Protein AF-A0A6I1H3A2-F1 (afdb_monomer_lite)

Sequence (65 aa):
MQTESMKALNEALALALHHSDGNAEAFAFHLTAPLAAWMGQGMLDEDIAISAIHLLHQLHPSVKI

Secondary structure (DSSP, 8-state):
---HHHHHHHHHHHHHHHHHTT-HHHHHHHHHHHHHHHHHTTSS-HHHHHHHHHHHHHT-TT---

Foldseek 3Di:
DDDVLVVLVVVQLVVLCVQCVPPLLSSLVSVLVVLVVCCVVVNDPPVVSVVSNVVSVVSCPDPPD

pLDDT: mean 84.51, std 13.7, range [36.28, 94.81]

Structure (mmCIF, N/CA/C/O backbone):
data_AF-A0A6I1H3A2-F1
#
_entry.id   AF-A0A6I1H3A2-F1
#
loop_
_atom_site.group_PDB
_atom_site.id
_atom_site.type_symbol
_atom_site.label_atom_id
_atom_site.label_alt_id
_atom_site.label_comp_id
_atom_site.label_asym_id
_atom_site.label_entity_id
_atom_site.label_seq_id
_atom_site.pdbx_PDB_ins_code
_atom_site.Cartn_x
_atom_site.Cartn_y
_atom_site.Cartn_z
_atom_site.occupancy
_atom_site.B_iso_or_equiv
_atom_site.auth_seq_id
_atom_site.auth_comp_id
_atom_site.auth_asym_id
_atom_site.auth_atom_id
_atom_site.pdbx_PDB_model_num
ATOM 1 N N . MET A 1 1 ? 8.514 15.678 17.354 1.00 47.34 1 MET A N 1
ATOM 2 C CA . MET A 1 1 ? 8.148 14.289 17.703 1.00 47.34 1 MET A CA 1
ATOM 3 C C . MET A 1 1 ? 7.328 13.732 16.560 1.00 47.34 1 MET A C 1
ATOM 5 O O . MET A 1 1 ? 6.314 14.336 16.239 1.00 47.34 1 MET A O 1
ATOM 9 N N . GLN A 1 2 ? 7.774 12.653 15.914 1.00 56.25 2 GLN A N 1
ATOM 10 C CA . GLN A 1 2 ? 6.859 11.890 15.065 1.00 56.25 2 GLN A CA 1
ATOM 11 C C . GLN A 1 2 ? 5.872 11.157 15.982 1.00 56.25 2 GLN A C 1
ATOM 13 O O . GLN A 1 2 ? 6.272 10.671 17.039 1.00 56.25 2 GLN A O 1
ATOM 18 N N . THR A 1 3 ? 4.592 11.131 15.621 1.00 78.38 3 THR A N 1
ATOM 19 C CA . THR A 1 3 ? 3.590 10.299 16.294 1.00 78.38 3 THR A CA 1
ATOM 20 C C . THR A 1 3 ? 3.913 8.827 16.024 1.00 78.38 3 THR A C 1
ATOM 22 O O . THR A 1 3 ? 4.476 8.505 14.976 1.00 78.38 3 THR A O 1
ATOM 25 N N . GLU A 1 4 ? 3.590 7.918 16.948 1.00 78.25 4 GLU A N 1
ATOM 26 C CA . GLU A 1 4 ? 3.885 6.480 16.786 1.00 78.25 4 GLU A CA 1
ATOM 27 C C . GLU A 1 4 ? 3.299 5.907 15.484 1.00 78.25 4 GLU A C 1
ATOM 29 O O . GLU A 1 4 ? 3.933 5.091 14.818 1.00 78.25 4 GLU A O 1
ATOM 34 N N . SER A 1 5 ? 2.156 6.441 15.045 1.00 79.06 5 SER A N 1
ATOM 35 C CA . SER A 1 5 ? 1.506 6.121 13.770 1.00 79.06 5 SER A CA 1
ATOM 36 C C . SER A 1 5 ? 2.379 6.459 12.553 1.00 79.06 5 SER A C 1
ATOM 38 O O . SER A 1 5 ? 2.464 5.668 11.617 1.00 79.06 5 SER A O 1
ATOM 40 N N . MET A 1 6 ? 3.074 7.605 12.562 1.00 81.44 6 MET A N 1
ATOM 41 C CA . MET A 1 6 ? 3.995 7.975 11.477 1.00 81.44 6 MET A CA 1
ATOM 42 C C . MET A 1 6 ? 5.235 7.082 11.448 1.00 81.44 6 MET A C 1
ATOM 44 O O . MET A 1 6 ? 5.750 6.790 10.371 1.00 81.44 6 MET A O 1
ATOM 48 N N . LYS A 1 7 ? 5.714 6.626 12.610 1.00 87.69 7 LYS A N 1
ATOM 49 C CA . LYS A 1 7 ? 6.847 5.698 12.673 1.00 87.69 7 LYS A CA 1
ATOM 50 C C . LYS A 1 7 ? 6.479 4.341 12.065 1.00 87.69 7 LYS A C 1
ATOM 52 O O . LYS A 1 7 ? 7.211 3.858 11.208 1.00 87.69 7 LYS A O 1
ATOM 57 N N . ALA A 1 8 ? 5.325 3.786 12.437 1.00 83.75 8 ALA A N 1
ATOM 58 C CA . ALA A 1 8 ? 4.830 2.524 11.886 1.00 83.75 8 ALA A CA 1
ATOM 59 C C . ALA A 1 8 ? 4.599 2.596 10.363 1.00 83.75 8 ALA A C 1
ATOM 61 O O . ALA A 1 8 ? 4.950 1.667 9.636 1.00 83.75 8 ALA A O 1
ATOM 62 N N . LEU A 1 9 ? 4.074 3.724 9.866 1.00 84.62 9 LEU A N 1
ATOM 63 C CA . LEU A 1 9 ? 3.944 3.988 8.429 1.00 84.62 9 LEU A CA 1
ATOM 64 C C . LEU A 1 9 ? 5.305 3.956 7.722 1.00 84.62 9 LEU A C 1
ATOM 66 O O . LEU A 1 9 ? 5.464 3.268 6.715 1.00 84.62 9 LEU A O 1
ATOM 70 N N . ASN A 1 10 ? 6.293 4.672 8.261 1.00 89.31 10 ASN A N 1
ATOM 71 C CA . ASN A 1 10 ? 7.633 4.724 7.679 1.00 89.31 10 ASN A CA 1
ATOM 72 C C . ASN A 1 10 ? 8.316 3.347 7.668 1.00 89.31 10 ASN A C 1
ATOM 74 O O . ASN A 1 10 ? 8.969 3.004 6.686 1.00 89.31 10 ASN A O 1
ATOM 78 N N . GLU A 1 11 ? 8.149 2.545 8.722 1.00 90.94 11 GLU A N 1
ATOM 79 C CA . GLU A 1 11 ? 8.696 1.183 8.800 1.00 90.94 11 GLU A CA 1
ATOM 80 C C . GLU A 1 11 ? 8.063 0.250 7.760 1.00 90.94 11 GLU A C 1
ATOM 82 O O . GLU A 1 11 ? 8.780 -0.463 7.056 1.00 90.94 11 GLU A O 1
ATOM 87 N N . ALA A 1 12 ? 6.738 0.301 7.598 1.00 89.12 12 ALA A N 1
ATOM 88 C CA . ALA A 1 12 ? 6.041 -0.484 6.583 1.00 89.12 12 ALA A CA 1
ATOM 89 C C . ALA A 1 12 ? 6.464 -0.096 5.156 1.00 89.12 12 ALA A C 1
ATOM 91 O O . ALA A 1 12 ? 6.711 -0.972 4.326 1.00 89.12 12 ALA A O 1
ATOM 92 N N . LEU A 1 13 ? 6.606 1.206 4.880 1.00 90.44 13 LEU A N 1
ATOM 93 C CA . LEU A 1 13 ? 7.095 1.700 3.590 1.00 90.44 13 LEU A CA 1
ATOM 94 C C . LEU A 1 13 ? 8.538 1.266 3.320 1.00 90.44 13 LEU A C 1
ATOM 96 O O . LEU A 1 13 ? 8.844 0.830 2.211 1.00 90.44 13 LEU A O 1
ATOM 100 N N . ALA A 1 14 ? 9.417 1.349 4.320 1.00 93.50 14 ALA A N 1
ATOM 101 C CA . ALA A 1 14 ? 10.804 0.916 4.191 1.00 93.50 14 ALA A CA 1
ATOM 102 C C . ALA A 1 14 ? 10.904 -0.587 3.889 1.00 93.50 14 ALA A C 1
ATOM 104 O O . ALA A 1 14 ? 11.685 -0.985 3.026 1.00 93.50 14 ALA A O 1
ATOM 105 N N . LEU A 1 15 ? 10.083 -1.411 4.549 1.00 92.12 15 LEU A N 1
ATOM 106 C CA . LEU A 1 15 ? 10.032 -2.850 4.302 1.00 92.12 15 LEU A CA 1
ATOM 107 C C . LEU A 1 15 ? 9.521 -3.165 2.892 1.00 92.12 15 LEU A C 1
ATOM 109 O O . LEU A 1 15 ? 10.124 -3.976 2.192 1.00 92.12 15 LEU A O 1
ATOM 113 N N . ALA A 1 16 ? 8.445 -2.498 2.461 1.00 91.62 16 ALA A N 1
ATOM 114 C CA . ALA A 1 16 ? 7.922 -2.648 1.109 1.00 91.62 16 ALA A CA 1
ATOM 115 C C . ALA A 1 16 ? 8.989 -2.272 0.074 1.00 91.62 16 ALA A C 1
ATOM 117 O O . ALA A 1 16 ? 9.282 -3.077 -0.803 1.00 91.62 16 ALA A O 1
ATOM 118 N N . LEU A 1 17 ? 9.647 -1.116 0.215 1.00 93.50 17 LEU A N 1
ATOM 119 C CA . LEU A 1 17 ? 10.735 -0.689 -0.674 1.00 93.50 17 LEU A CA 1
ATOM 120 C C . LEU A 1 17 ? 11.889 -1.697 -0.715 1.00 93.50 17 LEU A C 1
ATOM 122 O O . LEU A 1 17 ? 12.372 -2.019 -1.798 1.00 93.50 17 LEU A O 1
ATOM 126 N N . HIS A 1 18 ? 12.308 -2.209 0.444 1.00 94.81 18 HIS A N 1
ATOM 127 C CA . HIS A 1 18 ? 13.395 -3.178 0.538 1.00 94.81 18 HIS A CA 1
ATOM 128 C C . HIS A 1 18 ? 13.071 -4.482 -0.199 1.00 94.81 18 HIS A C 1
ATOM 130 O O . HIS A 1 18 ? 13.880 -4.945 -0.996 1.00 94.81 18 HIS A O 1
ATOM 136 N N . HIS A 1 19 ? 11.882 -5.048 0.019 1.00 90.75 19 HIS A N 1
ATOM 137 C CA . HIS A 1 19 ? 11.470 -6.295 -0.634 1.00 90.75 19 HIS A CA 1
ATOM 138 C C . HIS A 1 19 ? 11.178 -6.141 -2.126 1.00 90.75 19 HIS A C 1
ATOM 140 O O . HIS A 1 19 ? 11.185 -7.123 -2.861 1.00 90.75 19 HIS A O 1
ATOM 146 N N . SER A 1 20 ? 10.932 -4.914 -2.574 1.00 91.69 20 SER A N 1
ATOM 147 C CA . SER A 1 20 ? 10.602 -4.643 -3.969 1.00 91.69 20 SER A CA 1
ATOM 148 C C . SER A 1 20 ? 11.810 -4.612 -4.888 1.00 91.69 20 SER A C 1
ATOM 150 O O . SER A 1 20 ? 11.627 -4.718 -6.093 1.00 91.69 20 SER A O 1
ATOM 152 N N . ASP A 1 21 ? 13.018 -4.411 -4.355 1.00 90.81 21 ASP A N 1
ATOM 153 C CA . ASP A 1 21 ? 14.262 -4.318 -5.136 1.00 90.81 21 ASP A CA 1
ATOM 154 C C . ASP A 1 21 ? 14.141 -3.395 -6.373 1.00 90.81 21 ASP A C 1
ATOM 156 O O . ASP A 1 21 ? 14.534 -3.717 -7.492 1.00 90.81 21 ASP A O 1
ATOM 160 N N . GLY A 1 22 ? 13.487 -2.239 -6.192 1.00 89.12 22 GLY A N 1
ATOM 161 C CA . GLY A 1 22 ? 13.240 -1.258 -7.259 1.00 89.12 22 GLY A CA 1
ATOM 162 C C . GLY A 1 22 ? 12.118 -1.605 -8.251 1.00 89.12 22 GLY A C 1
ATOM 163 O O . GLY A 1 22 ? 11.826 -0.799 -9.135 1.00 89.12 22 GLY A O 1
ATOM 164 N N . ASN A 1 23 ? 11.449 -2.751 -8.111 1.00 90.69 23 ASN A N 1
ATOM 165 C CA . ASN A 1 23 ? 10.305 -3.142 -8.931 1.00 90.69 23 ASN A CA 1
ATOM 166 C C . ASN A 1 23 ? 8.999 -2.511 -8.407 1.00 90.69 23 ASN A C 1
ATOM 168 O O . ASN A 1 23 ? 8.571 -2.759 -7.281 1.00 90.69 23 ASN A O 1
ATOM 172 N N . ALA A 1 24 ? 8.338 -1.712 -9.248 1.00 87.88 24 ALA A N 1
ATOM 173 C CA . ALA A 1 24 ? 7.115 -1.000 -8.874 1.00 87.88 24 ALA A CA 1
ATOM 174 C C . ALA A 1 24 ? 5.910 -1.926 -8.614 1.00 87.88 24 ALA A C 1
ATOM 176 O O . ALA A 1 24 ? 5.093 -1.630 -7.745 1.00 87.88 24 ALA A O 1
ATOM 177 N N . GLU A 1 25 ? 5.801 -3.049 -9.328 1.00 88.19 25 GLU A N 1
ATOM 178 C CA . GLU A 1 25 ? 4.727 -4.031 -9.127 1.00 88.19 25 GLU A CA 1
ATOM 179 C C . GLU A 1 25 ? 4.924 -4.784 -7.809 1.00 88.19 25 GLU A C 1
ATOM 181 O O . GLU A 1 25 ? 3.992 -4.910 -7.021 1.00 88.19 25 GLU A O 1
ATOM 186 N N . ALA A 1 26 ? 6.156 -5.204 -7.510 1.00 88.94 26 ALA A N 1
ATOM 187 C CA . ALA A 1 26 ? 6.496 -5.802 -6.221 1.00 88.94 26 ALA A CA 1
ATOM 188 C C . ALA A 1 26 ? 6.250 -4.820 -5.064 1.00 88.94 26 ALA A C 1
ATOM 190 O O . ALA A 1 26 ? 5.760 -5.215 -4.007 1.00 88.94 26 ALA A O 1
ATOM 191 N N . PHE A 1 27 ? 6.499 -3.526 -5.275 1.00 90.56 27 PHE A N 1
ATOM 192 C CA . PHE A 1 27 ? 6.172 -2.497 -4.288 1.00 90.56 27 PHE A CA 1
ATOM 193 C C . PHE A 1 27 ? 4.678 -2.382 -4.044 1.00 90.56 27 PHE A C 1
ATOM 195 O O . PHE A 1 27 ? 4.245 -2.404 -2.889 1.00 90.56 27 PHE A O 1
ATOM 202 N N . ALA A 1 28 ? 3.888 -2.325 -5.116 1.00 89.44 28 ALA A N 1
ATOM 203 C CA . ALA A 1 28 ? 2.439 -2.333 -5.013 1.00 89.44 28 ALA A CA 1
ATOM 204 C C . ALA A 1 28 ? 1.946 -3.581 -4.265 1.00 89.44 28 ALA A C 1
ATOM 206 O O . ALA A 1 28 ? 1.145 -3.448 -3.340 1.00 89.44 28 ALA A O 1
ATOM 207 N N . PHE A 1 29 ? 2.496 -4.760 -4.578 1.00 89.31 29 PHE A N 1
ATOM 208 C CA . PHE A 1 29 ? 2.205 -6.013 -3.883 1.00 89.31 29 PHE A CA 1
ATOM 209 C C . PHE A 1 29 ? 2.478 -5.917 -2.383 1.00 89.31 29 PHE A C 1
ATOM 211 O O . PHE A 1 29 ? 1.592 -6.156 -1.564 1.00 89.31 29 PHE A O 1
ATOM 218 N N . HIS A 1 30 ? 3.703 -5.549 -2.003 1.00 91.75 30 HIS A N 1
ATOM 219 C CA . HIS A 1 30 ? 4.137 -5.531 -0.611 1.00 91.75 30 HIS A CA 1
ATOM 220 C C . HIS A 1 30 ? 3.419 -4.473 0.225 1.00 91.75 30 HIS A C 1
ATOM 222 O O . HIS A 1 30 ? 3.329 -4.633 1.441 1.00 91.75 30 HIS A O 1
ATOM 228 N N . LEU A 1 31 ? 2.872 -3.433 -0.406 1.00 91.00 31 LEU A N 1
ATOM 229 C CA . LEU A 1 31 ? 2.096 -2.398 0.266 1.00 91.00 31 LEU A CA 1
ATOM 230 C C . LEU A 1 31 ? 0.655 -2.835 0.598 1.00 91.00 31 LEU A C 1
ATOM 232 O O . LEU A 1 31 ? 0.052 -2.275 1.513 1.00 91.00 31 LEU A O 1
ATOM 236 N N . THR A 1 32 ? 0.110 -3.862 -0.066 1.00 91.44 32 THR A N 1
ATOM 237 C CA . THR A 1 32 ? -1.263 -4.347 0.198 1.00 91.44 32 THR A CA 1
ATOM 238 C C . THR A 1 32 ? -1.438 -4.882 1.623 1.00 91.44 32 THR A C 1
ATOM 240 O O . THR A 1 32 ? -2.435 -4.579 2.279 1.00 91.44 32 THR A O 1
ATOM 243 N N . ALA A 1 33 ? -0.456 -5.630 2.138 1.00 89.31 33 ALA A N 1
ATOM 244 C CA . ALA A 1 33 ? -0.520 -6.232 3.468 1.00 89.31 33 ALA A CA 1
ATOM 245 C C . ALA A 1 33 ? -0.506 -5.192 4.613 1.00 89.31 33 ALA A C 1
ATOM 247 O O . ALA A 1 33 ? -1.366 -5.286 5.492 1.00 89.31 33 ALA A O 1
ATOM 248 N N . PRO A 1 34 ? 0.379 -4.172 4.614 1.00 91.06 34 PRO A N 1
ATOM 249 C CA . PRO A 1 34 ? 0.295 -3.051 5.549 1.00 91.06 34 PRO A CA 1
ATOM 250 C C . PRO A 1 34 ? -1.055 -2.329 5.532 1.00 91.06 34 PRO A C 1
ATOM 252 O O . PRO A 1 34 ? -1.614 -2.069 6.595 1.00 91.06 34 PRO A O 1
ATOM 255 N N . LEU A 1 35 ? -1.610 -2.054 4.345 1.00 91.56 35 LEU A N 1
ATOM 256 C CA . LEU A 1 35 ? -2.912 -1.388 4.220 1.00 91.56 35 LEU A CA 1
ATOM 257 C C . LEU A 1 35 ? -4.039 -2.226 4.839 1.00 91.56 35 LEU A C 1
ATOM 259 O O . LEU A 1 35 ? -4.856 -1.695 5.591 1.00 91.56 35 LEU A O 1
ATOM 263 N N . ALA A 1 36 ? -4.045 -3.538 4.590 1.00 90.12 36 ALA A N 1
ATOM 264 C CA . ALA A 1 36 ? -5.015 -4.454 5.187 1.00 90.12 36 ALA A CA 1
ATOM 265 C C . ALA A 1 36 ? -4.862 -4.548 6.716 1.00 90.12 36 ALA A C 1
ATOM 267 O O . ALA A 1 36 ? -5.856 -4.590 7.443 1.00 90.12 36 ALA A O 1
ATOM 268 N N . ALA A 1 37 ? -3.626 -4.543 7.223 1.00 90.00 37 ALA A N 1
ATOM 269 C CA . ALA A 1 37 ? -3.358 -4.560 8.658 1.00 90.00 37 ALA A CA 1
ATOM 270 C C . ALA A 1 37 ? -3.839 -3.274 9.349 1.00 90.00 37 ALA A C 1
ATOM 272 O O . ALA A 1 37 ? -4.463 -3.349 10.406 1.00 90.00 37 ALA A O 1
ATOM 273 N N . TRP A 1 38 ? -3.606 -2.101 8.753 1.00 89.75 38 TRP A N 1
ATOM 274 C CA . TRP A 1 38 ? -4.071 -0.825 9.308 1.00 89.75 38 TRP A CA 1
ATOM 275 C C . TRP A 1 38 ? -5.585 -0.684 9.284 1.00 89.75 38 TRP A C 1
ATOM 277 O O . TRP A 1 38 ? -6.151 -0.164 10.245 1.00 89.75 38 TRP A O 1
ATOM 287 N N . MET A 1 39 ? -6.237 -1.197 8.243 1.00 91.81 39 MET A N 1
ATOM 288 C CA . MET A 1 39 ? -7.690 -1.334 8.207 1.00 91.81 39 MET A CA 1
ATOM 289 C C . MET A 1 39 ? -8.185 -2.183 9.387 1.00 91.81 39 MET A C 1
ATOM 291 O O . MET A 1 39 ? -9.011 -1.728 10.172 1.00 91.81 39 MET A O 1
ATOM 295 N N . GLY A 1 40 ? -7.612 -3.376 9.591 1.00 88.06 40 GLY A N 1
ATOM 296 C CA . GLY A 1 40 ? -7.980 -4.261 10.706 1.00 88.06 40 GLY A CA 1
ATOM 297 C C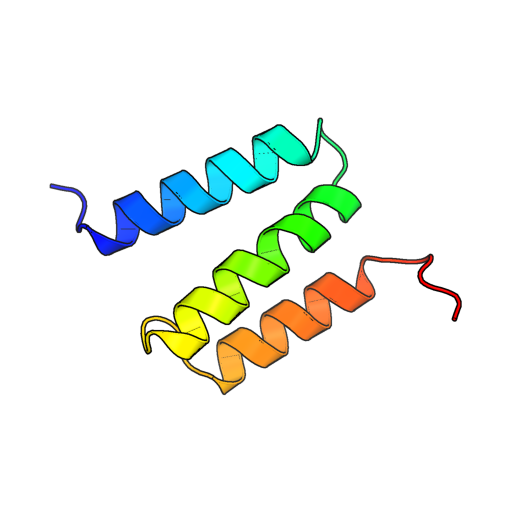 . GLY A 1 40 ? -7.701 -3.686 12.103 1.00 88.06 40 GLY A C 1
ATOM 298 O O . GLY A 1 40 ? -8.310 -4.119 13.079 1.00 88.06 40 GLY A O 1
ATOM 299 N N . GLN A 1 41 ? -6.802 -2.705 12.210 1.00 89.69 41 GLN A N 1
ATOM 300 C CA . GLN A 1 41 ? -6.477 -1.989 13.450 1.00 89.69 41 GLN A CA 1
ATOM 301 C C . GLN A 1 41 ? -7.283 -0.691 13.637 1.00 89.69 41 GLN A C 1
ATOM 303 O O . GLN A 1 41 ? -7.106 -0.014 14.649 1.00 89.69 41 GLN A O 1
ATOM 308 N N . GLY A 1 42 ? -8.140 -0.314 12.680 1.00 86.81 42 GLY A N 1
ATOM 309 C CA . GLY A 1 42 ? -8.889 0.949 12.706 1.00 86.81 42 GLY A CA 1
ATOM 310 C C . GLY A 1 42 ? -8.020 2.198 12.509 1.00 86.81 42 GLY A C 1
ATOM 311 O O . GLY A 1 42 ? -8.439 3.303 12.841 1.00 86.81 42 GLY A O 1
ATOM 312 N N . MET A 1 43 ? -6.796 2.035 11.997 1.00 86.81 43 MET A N 1
ATOM 313 C CA . MET A 1 43 ? -5.875 3.137 11.689 1.00 86.81 43 MET A CA 1
ATOM 314 C C . MET A 1 43 ? -6.120 3.743 10.305 1.00 86.81 43 MET A C 1
ATOM 316 O O . MET A 1 43 ? -5.696 4.869 10.045 1.00 86.81 43 MET A O 1
ATOM 320 N N . LEU A 1 44 ? -6.771 2.987 9.421 1.00 87.38 44 LEU A N 1
ATOM 321 C CA . LEU A 1 44 ? -7.174 3.415 8.091 1.00 87.38 44 LEU A CA 1
ATOM 322 C C . LEU A 1 44 ? -8.664 3.129 7.918 1.00 87.38 44 LEU A C 1
ATOM 324 O O . LEU A 1 44 ? -9.137 2.067 8.317 1.00 87.38 44 LEU A O 1
ATOM 328 N N . ASP A 1 45 ? -9.377 4.085 7.331 1.00 94.06 45 ASP A N 1
ATOM 329 C CA . ASP A 1 45 ? -10.777 3.911 6.958 1.00 94.06 45 ASP A CA 1
ATOM 330 C C . ASP A 1 45 ? -10.930 2.736 5.979 1.00 94.06 45 ASP A C 1
ATOM 332 O O . ASP A 1 45 ? -10.111 2.568 5.069 1.00 94.06 45 ASP A O 1
ATOM 336 N N . GLU A 1 46 ? -11.954 1.911 6.192 1.00 93.00 46 GLU A N 1
ATOM 337 C CA . GLU A 1 46 ? -12.162 0.669 5.447 1.00 93.00 46 GLU A CA 1
ATOM 338 C C . GLU A 1 46 ? -12.356 0.921 3.946 1.00 93.00 46 GLU A C 1
ATOM 340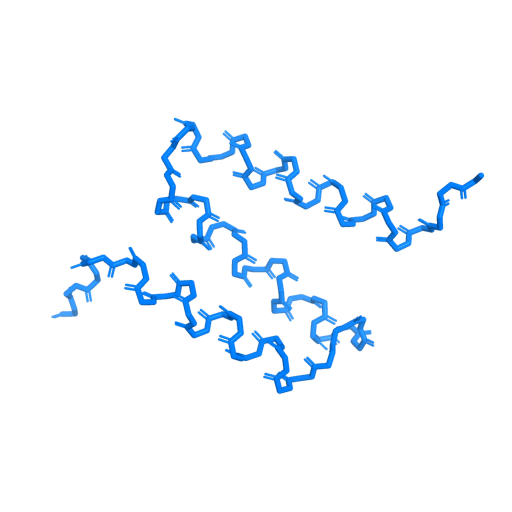 O O . GLU A 1 46 ? -11.692 0.278 3.128 1.00 93.00 46 GLU A O 1
ATOM 345 N N . ASP A 1 47 ? -13.161 1.918 3.572 1.00 94.56 47 ASP A N 1
ATOM 346 C CA . ASP A 1 47 ? -13.432 2.240 2.168 1.00 94.56 47 ASP A CA 1
ATOM 347 C C . ASP A 1 47 ? -12.168 2.758 1.466 1.00 94.56 47 ASP A C 1
ATOM 349 O O . ASP A 1 47 ? -11.887 2.411 0.309 1.00 94.56 47 ASP A O 1
ATOM 353 N N . ILE A 1 48 ? -11.362 3.553 2.179 1.00 93.31 48 ILE A N 1
ATOM 354 C CA . ILE A 1 48 ? -10.069 4.044 1.685 1.00 93.31 48 ILE A CA 1
ATOM 355 C C . ILE A 1 48 ? -9.087 2.880 1.503 1.00 93.31 48 ILE A C 1
ATOM 357 O O . ILE A 1 48 ? -8.440 2.783 0.456 1.00 93.31 48 ILE A O 1
ATOM 361 N N . ALA A 1 49 ? -8.975 1.993 2.495 1.00 91.88 49 ALA A N 1
ATOM 362 C CA . ALA A 1 49 ? -8.064 0.853 2.463 1.00 91.88 49 ALA A CA 1
ATOM 363 C C . ALA A 1 49 ? -8.396 -0.104 1.313 1.00 91.88 49 ALA A C 1
ATOM 365 O O . ALA A 1 49 ? -7.511 -0.455 0.529 1.00 91.88 49 ALA A O 1
ATOM 366 N N . ILE A 1 50 ? -9.671 -0.476 1.172 1.00 92.56 50 ILE A N 1
ATOM 367 C CA . ILE A 1 50 ? -10.156 -1.361 0.108 1.00 92.56 50 ILE A CA 1
ATOM 368 C C . ILE A 1 50 ? -9.899 -0.737 -1.265 1.00 92.56 50 ILE A C 1
ATOM 370 O O . ILE A 1 50 ? -9.373 -1.413 -2.152 1.00 92.56 50 ILE A O 1
ATOM 374 N N . SER A 1 51 ? -10.206 0.551 -1.441 1.00 94.50 51 SER A N 1
ATOM 375 C CA . SER A 1 51 ? -9.990 1.248 -2.715 1.00 94.50 51 SER A CA 1
ATOM 376 C C . SER A 1 51 ? -8.509 1.301 -3.095 1.00 94.50 51 SER A C 1
ATOM 378 O O . SER A 1 51 ? -8.151 1.018 -4.240 1.00 94.50 51 SER A O 1
ATOM 380 N N . ALA A 1 52 ? -7.631 1.611 -2.137 1.00 91.88 52 ALA A N 1
ATOM 381 C CA . ALA A 1 52 ? -6.189 1.634 -2.361 1.00 91.88 52 ALA A CA 1
ATOM 382 C C . ALA A 1 52 ? -5.653 0.244 -2.730 1.00 91.88 52 ALA A C 1
ATOM 384 O O . ALA A 1 52 ? -4.956 0.105 -3.733 1.00 91.88 52 ALA A O 1
ATOM 385 N N . ILE A 1 53 ? -6.025 -0.796 -1.977 1.00 91.19 53 ILE A N 1
ATOM 386 C CA . ILE A 1 53 ? -5.637 -2.186 -2.262 1.00 91.19 53 ILE A CA 1
ATOM 387 C C . ILE A 1 53 ? -6.131 -2.613 -3.649 1.00 91.19 53 ILE A C 1
ATOM 389 O O . ILE A 1 53 ? -5.381 -3.229 -4.404 1.00 91.19 53 ILE A O 1
ATOM 393 N N . HIS A 1 54 ? -7.363 -2.255 -4.022 1.00 91.31 54 HIS A N 1
ATOM 394 C CA . HIS A 1 54 ? -7.910 -2.564 -5.340 1.00 91.31 54 HIS A CA 1
ATOM 395 C C . HIS A 1 54 ? -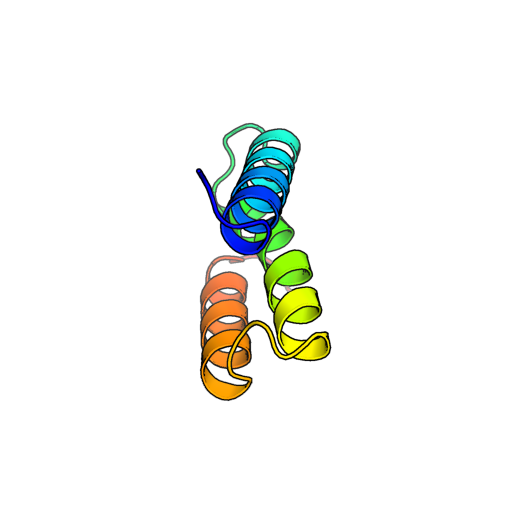7.088 -1.925 -6.468 1.00 91.31 54 HIS A C 1
ATOM 397 O O . HIS A 1 54 ? -6.731 -2.614 -7.422 1.00 91.31 54 HIS A O 1
ATOM 403 N N . LEU A 1 55 ? -6.735 -0.642 -6.348 1.00 90.56 55 LEU A N 1
ATOM 404 C CA . LEU A 1 55 ? -5.889 0.050 -7.328 1.00 90.56 55 LEU A CA 1
ATOM 405 C C . LEU A 1 55 ? -4.486 -0.564 -7.418 1.00 90.56 55 LEU A C 1
ATOM 407 O O . LEU A 1 55 ? -3.964 -0.737 -8.516 1.00 90.56 55 LEU A O 1
ATOM 411 N N . LEU A 1 56 ? -3.885 -0.940 -6.287 1.00 89.62 56 LEU A N 1
ATOM 412 C CA . LEU A 1 56 ? -2.574 -1.596 -6.270 1.00 89.62 56 LEU A CA 1
ATOM 413 C C . LEU A 1 56 ? -2.617 -2.973 -6.945 1.00 89.62 56 LEU A C 1
ATOM 415 O O . LEU A 1 56 ? -1.699 -3.318 -7.684 1.00 89.62 56 LEU A O 1
ATOM 419 N N . HIS A 1 57 ? -3.700 -3.734 -6.773 1.00 84.44 57 HIS A N 1
ATOM 420 C CA . HIS A 1 57 ? -3.885 -5.001 -7.482 1.00 84.44 57 HIS A CA 1
ATOM 421 C C . HIS A 1 57 ? -4.033 -4.828 -8.999 1.00 84.44 57 HIS A C 1
ATOM 423 O O . HIS A 1 57 ? -3.594 -5.700 -9.743 1.00 84.44 57 HIS A O 1
ATOM 429 N N . GLN A 1 58 ? -4.593 -3.714 -9.482 1.00 84.12 58 GLN A N 1
ATOM 430 C CA . GLN A 1 58 ? -4.667 -3.434 -10.924 1.00 84.12 58 GLN A CA 1
ATOM 431 C C . GLN A 1 58 ? -3.286 -3.226 -11.559 1.00 84.12 58 GLN A C 1
ATOM 433 O O . GLN A 1 58 ? -3.134 -3.425 -12.764 1.00 84.12 58 GLN A O 1
ATOM 438 N N . LEU A 1 59 ? -2.278 -2.849 -10.764 1.00 79.75 59 LEU A N 1
ATOM 439 C CA . LEU A 1 59 ? -0.903 -2.698 -11.234 1.00 79.75 59 LEU A CA 1
ATOM 440 C C . LEU A 1 59 ? -0.205 -4.035 -11.476 1.00 79.75 59 LEU A C 1
ATOM 442 O O . LEU A 1 59 ? 0.841 -4.017 -12.105 1.00 79.75 59 LEU A O 1
ATOM 446 N N . HIS A 1 60 ? -0.753 -5.169 -11.021 1.00 69.25 60 HIS A N 1
ATOM 447 C CA . HIS A 1 60 ? -0.243 -6.497 -11.361 1.00 69.25 60 HIS A CA 1
ATOM 448 C C . HIS A 1 60 ? -0.808 -6.935 -12.719 1.00 69.25 60 HIS A C 1
ATOM 450 O O . HIS A 1 60 ? -1.937 -7.430 -12.773 1.00 69.25 60 HIS A O 1
ATOM 456 N N . PRO A 1 61 ? -0.050 -6.876 -13.828 1.00 57.12 61 PRO A N 1
ATOM 457 C CA . PRO A 1 61 ? -0.568 -7.255 -15.140 1.00 57.12 61 PRO A CA 1
ATOM 458 C C . PRO A 1 61 ? -0.682 -8.785 -15.300 1.00 57.12 61 PRO A C 1
ATOM 460 O O . PRO A 1 61 ? -1.105 -9.26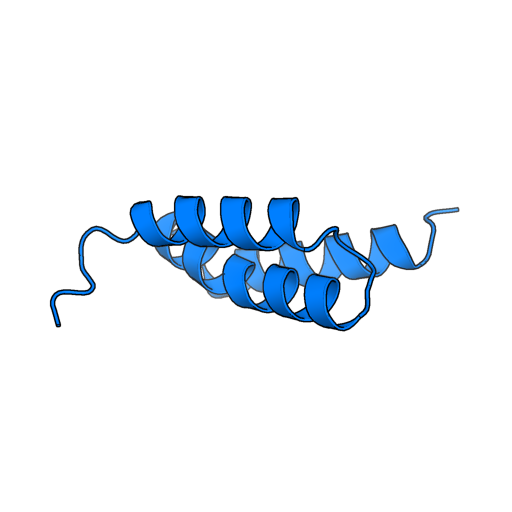9 -16.349 1.00 57.12 61 PRO A O 1
ATOM 463 N N . SER A 1 62 ? -0.273 -9.561 -14.283 1.00 50.12 62 SER A N 1
ATOM 464 C CA . SER A 1 62 ? 0.115 -10.967 -14.451 1.00 50.12 62 SER A CA 1
ATOM 465 C C . SER A 1 62 ? -0.284 -11.918 -13.313 1.00 50.12 62 SER A C 1
ATOM 467 O O . SER A 1 62 ? 0.374 -12.941 -13.140 1.00 50.12 62 SER A O 1
ATOM 469 N N . VAL A 1 63 ? -1.372 -11.678 -12.572 1.00 45.56 63 VAL A N 1
ATOM 470 C CA . VAL A 1 63 ? -2.065 -12.802 -11.904 1.00 45.56 63 VAL A CA 1
ATOM 471 C C . VAL A 1 63 ? -3.129 -13.322 -12.867 1.00 45.56 63 VAL A C 1
ATOM 473 O O . VAL A 1 63 ? -4.317 -13.038 -12.739 1.00 45.56 63 VAL A O 1
ATOM 476 N N . LYS A 1 64 ? -2.684 -14.047 -13.898 1.00 36.28 64 LYS A N 1
ATOM 477 C CA . LYS A 1 64 ? -3.577 -14.952 -14.625 1.00 36.28 64 LYS A CA 1
ATOM 478 C C . LYS A 1 64 ? -3.839 -16.130 -13.691 1.00 36.28 64 LYS A C 1
ATOM 480 O O . LYS A 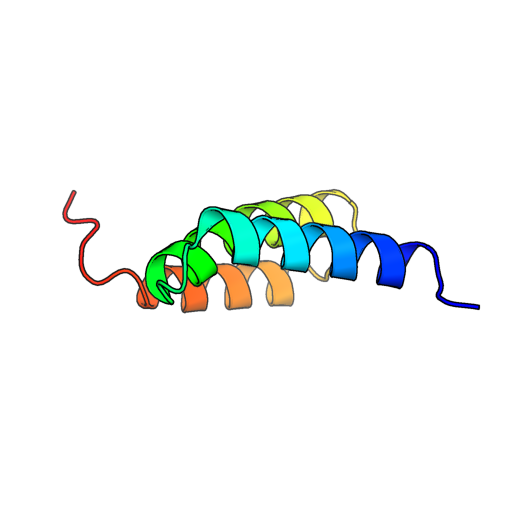1 64 ? -2.911 -16.887 -13.414 1.00 36.28 64 LYS A O 1
ATOM 485 N N . ILE A 1 65 ? -5.059 -16.207 -13.164 1.00 41.84 65 ILE A N 1
ATOM 486 C CA . ILE A 1 65 ? -5.596 -17.430 -12.551 1.00 41.84 65 ILE A CA 1
ATOM 487 C C . ILE A 1 65 ? -5.652 -18.516 -13.629 1.00 41.84 65 ILE A C 1
ATOM 489 O O . ILE A 1 65 ? -6.017 -18.164 -14.778 1.00 41.84 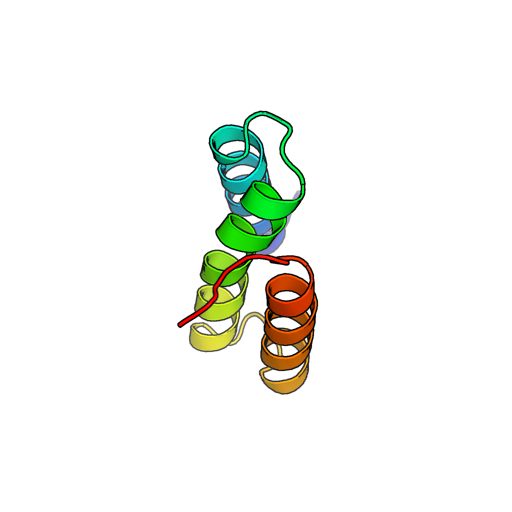65 ILE A O 1
#

Radius of gyration: 12.61 Å; chains: 1; bounding box: 28×32×33 Å